Protein AF-A0A1Z9QAM1-F1 (afdb_monomer_lite)

pLDDT: mean 93.15, std 5.29, range [70.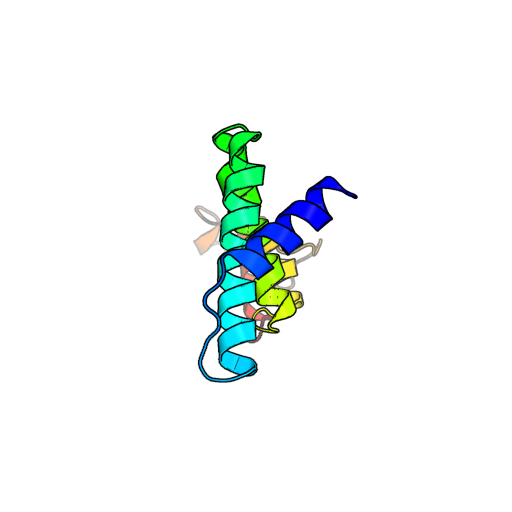0, 98.06]

Radius of gyration: 21.09 Å; chains: 1; bounding box: 45×29×59 Å

Structure (mmCIF, N/CA/C/O backbone):
data_AF-A0A1Z9QAM1-F1
#
_entry.id   AF-A0A1Z9QAM1-F1
#
loop_
_atom_site.group_PDB
_atom_site.id
_atom_site.type_symbol
_atom_site.label_atom_id
_atom_site.label_alt_id
_atom_site.label_comp_id
_atom_site.label_asym_id
_atom_site.label_entity_id
_atom_site.label_seq_id
_atom_site.pdbx_PDB_ins_code
_atom_site.Cartn_x
_atom_site.Cartn_y
_atom_site.Cartn_z
_atom_site.occupancy
_atom_site.B_iso_or_equiv
_atom_site.auth_seq_id
_atom_site.auth_comp_id
_atom_site.auth_asym_id
_atom_site.auth_atom_id
_atom_site.pdbx_PDB_model_num
ATOM 1 N N . MET A 1 1 ? 5.163 -2.483 23.225 1.00 70.00 1 MET A N 1
ATOM 2 C CA . MET A 1 1 ? 3.958 -3.083 22.602 1.00 70.00 1 MET A CA 1
ATOM 3 C C . MET A 1 1 ? 2.657 -2.725 23.326 1.00 70.00 1 MET A C 1
ATOM 5 O O . MET A 1 1 ? 1.609 -2.812 22.706 1.00 70.00 1 MET A O 1
ATOM 9 N N . GLU A 1 2 ? 2.697 -2.279 24.587 1.00 92.75 2 GLU A N 1
ATOM 10 C CA . GLU A 1 2 ? 1.506 -1.944 25.390 1.00 92.75 2 GLU A CA 1
ATOM 11 C C . GLU A 1 2 ? 0.562 -0.919 24.736 1.00 92.75 2 GLU A C 1
ATOM 13 O O . GLU A 1 2 ? -0.634 -1.169 24.647 1.00 92.75 2 GLU A O 1
ATOM 18 N N . TRP A 1 3 ? 1.094 0.160 24.149 1.00 93.38 3 TRP A N 1
ATOM 19 C CA . TRP A 1 3 ? 0.295 1.141 23.395 1.00 93.38 3 TRP A CA 1
ATOM 20 C C . TRP A 1 3 ? -0.584 0.506 22.306 1.00 93.38 3 TRP A C 1
ATOM 22 O O . TRP A 1 3 ? -1.750 0.857 22.154 1.00 93.38 3 TRP A O 1
ATOM 32 N N . PHE A 1 4 ? -0.039 -0.452 21.557 1.00 93.00 4 PHE A N 1
ATOM 33 C CA . PHE A 1 4 ? -0.766 -1.107 20.473 1.00 93.00 4 PHE A CA 1
ATOM 34 C C . PHE A 1 4 ? -1.884 -2.012 21.010 1.00 93.00 4 PHE A C 1
ATOM 36 O O . PHE A 1 4 ? -2.978 -2.054 20.450 1.00 93.00 4 PHE A O 1
ATOM 43 N N . ILE A 1 5 ? -1.637 -2.680 22.143 1.00 95.25 5 ILE A N 1
ATOM 44 C CA . ILE A 1 5 ? -2.646 -3.477 22.854 1.00 95.25 5 ILE A CA 1
ATOM 45 C C . ILE A 1 5 ? -3.796 -2.582 23.338 1.00 95.25 5 ILE A C 1
ATOM 47 O O . ILE A 1 5 ? -4.959 -2.976 23.239 1.00 95.25 5 ILE A O 1
ATOM 51 N N . GLU A 1 6 ? -3.507 -1.363 23.797 1.00 95.75 6 GLU A N 1
ATOM 52 C CA . GLU A 1 6 ? -4.548 -0.407 24.191 1.00 95.75 6 GLU A CA 1
ATOM 53 C C . GLU A 1 6 ? -5.447 0.011 23.023 1.00 95.75 6 GLU A C 1
ATOM 55 O O . GLU A 1 6 ? -6.661 0.133 23.201 1.00 95.75 6 GLU A O 1
ATOM 60 N N . LEU A 1 7 ? -4.910 0.146 21.805 1.00 95.50 7 LEU A N 1
ATOM 61 C CA . LEU A 1 7 ? -5.742 0.404 20.623 1.00 95.50 7 LEU A CA 1
ATOM 62 C C . LEU A 1 7 ? -6.714 -0.748 20.350 1.00 95.50 7 LEU A C 1
ATOM 64 O O . LEU A 1 7 ? -7.880 -0.502 20.037 1.00 95.50 7 LEU A O 1
ATOM 68 N N . PHE A 1 8 ? -6.261 -1.994 20.512 1.00 95.31 8 PHE A N 1
ATOM 69 C CA . PHE A 1 8 ? -7.127 -3.168 20.389 1.00 95.31 8 PHE A CA 1
ATOM 70 C C . PHE A 1 8 ? -8.213 -3.187 21.461 1.00 95.31 8 PHE A C 1
ATOM 72 O O . PHE A 1 8 ? -9.386 -3.371 21.141 1.00 95.31 8 PHE A O 1
ATOM 79 N N . ARG A 1 9 ? -7.855 -2.942 22.727 1.00 96.62 9 ARG A N 1
ATOM 80 C CA . ARG A 1 9 ? -8.825 -2.842 23.830 1.00 96.62 9 ARG A CA 1
ATOM 81 C C . ARG A 1 9 ? -9.861 -1.755 23.563 1.00 96.62 9 ARG A C 1
ATOM 83 O O . ARG A 1 9 ? -11.051 -1.973 23.793 1.00 96.62 9 ARG A O 1
ATOM 90 N N . MET A 1 10 ? -9.426 -0.606 23.047 1.00 96.19 10 MET A N 1
ATOM 91 C CA . MET A 1 10 ? -10.318 0.480 22.661 1.00 96.19 10 MET A CA 1
ATOM 92 C C . MET A 1 10 ? -11.265 0.044 21.540 1.00 96.19 10 MET A C 1
ATOM 94 O O . MET A 1 10 ? -12.474 0.173 21.709 1.00 96.19 10 MET A O 1
ATOM 98 N N . ALA A 1 11 ? -10.753 -0.556 20.462 1.00 96.88 11 ALA A N 1
ATOM 99 C CA . ALA A 1 11 ? -11.576 -1.045 19.357 1.00 96.88 11 ALA A CA 1
ATOM 100 C C . ALA A 1 11 ? -12.609 -2.089 19.810 1.00 96.88 11 ALA A C 1
ATOM 102 O O . ALA A 1 11 ? -13.777 -1.988 19.444 1.00 96.88 11 ALA A O 1
ATOM 103 N N . ILE A 1 12 ? -12.219 -3.035 20.672 1.00 96.81 12 ILE A N 1
ATOM 104 C CA . ILE A 1 12 ? -13.128 -4.044 21.238 1.00 96.81 12 ILE A CA 1
ATOM 105 C C . ILE A 1 12 ? -14.274 -3.391 22.015 1.00 96.81 12 ILE A C 1
ATOM 107 O O . ILE A 1 12 ? -15.424 -3.821 21.905 1.00 96.81 12 ILE A O 1
ATOM 111 N N . ARG A 1 13 ? -13.979 -2.348 22.795 1.00 96.88 13 ARG A N 1
ATOM 112 C CA . ARG A 1 13 ? -14.983 -1.642 23.598 1.00 96.88 13 ARG A CA 1
ATOM 113 C C . ARG A 1 13 ? -15.933 -0.790 22.760 1.00 96.88 13 ARG A C 1
ATOM 115 O O . ARG A 1 13 ? -17.099 -0.688 23.126 1.00 96.88 13 ARG A O 1
ATOM 122 N N . THR A 1 14 ? -15.436 -0.149 21.704 1.00 96.50 14 THR A N 1
ATOM 123 C CA . THR A 1 14 ? -16.191 0.863 20.945 1.00 96.50 14 THR A CA 1
ATOM 124 C C . THR A 1 14 ? -16.864 0.332 19.687 1.00 96.50 14 THR A C 1
ATOM 126 O O . THR A 1 14 ? -17.807 0.960 19.221 1.00 96.50 14 THR A O 1
ATOM 129 N N . ALA A 1 15 ? -16.378 -0.768 19.107 1.00 97.44 15 ALA A N 1
ATOM 130 C CA . ALA A 1 15 ? -16.990 -1.355 17.919 1.00 97.44 15 ALA A CA 1
ATOM 131 C C . ALA A 1 15 ? -18.429 -1.808 18.209 1.00 97.44 15 ALA A C 1
ATOM 133 O O . ALA A 1 15 ? -18.734 -2.236 19.328 1.00 97.44 15 ALA A O 1
ATOM 134 N N . ASP A 1 16 ? -19.284 -1.788 17.189 1.00 96.25 16 ASP A N 1
ATOM 135 C CA . ASP A 1 16 ? -20.648 -2.316 17.270 1.00 96.25 16 ASP A CA 1
ATOM 136 C C . ASP A 1 16 ? -20.626 -3.839 17.483 1.00 96.25 16 ASP A C 1
ATOM 138 O O . ASP A 1 16 ? -19.823 -4.562 16.880 1.00 96.25 16 ASP A O 1
ATOM 142 N N . LYS A 1 17 ? -21.457 -4.326 18.410 1.00 94.38 17 LYS A N 1
ATOM 143 C CA . LYS A 1 17 ? -21.519 -5.739 18.794 1.00 94.38 17 LYS A CA 1
ATOM 144 C C . LYS A 1 17 ? -22.016 -6.647 17.667 1.00 94.38 17 LYS A C 1
ATOM 146 O O . LYS A 1 17 ? -21.627 -7.810 17.689 1.00 94.38 17 LYS A O 1
ATOM 151 N N . GLY A 1 18 ? -22.779 -6.128 16.701 1.00 94.06 18 GLY A N 1
ATOM 152 C CA . GLY A 1 18 ? -23.378 -6.924 15.626 1.00 94.06 18 GLY A CA 1
ATOM 153 C C . GLY A 1 18 ? -24.376 -7.974 16.136 1.00 94.06 18 GLY A C 1
ATOM 154 O O . GLY A 1 18 ? -24.518 -8.198 17.342 1.00 94.06 18 GLY A O 1
ATOM 155 N N . ALA A 1 19 ? -25.082 -8.627 15.215 1.00 95.00 19 ALA A N 1
ATOM 156 C CA . ALA A 1 19 ? -26.031 -9.694 15.530 1.00 95.00 19 ALA A CA 1
ATOM 1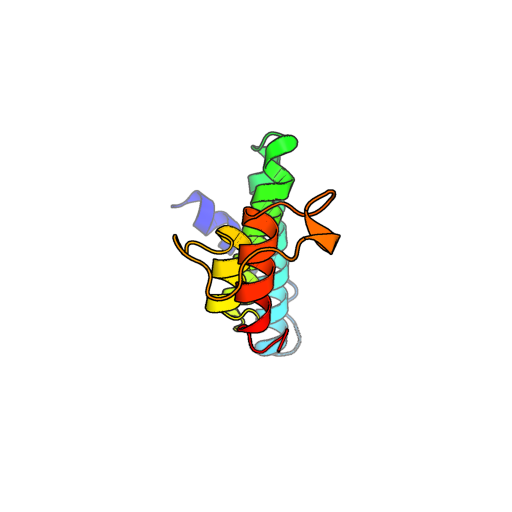57 C C . ALA A 1 19 ? -25.369 -11.081 15.598 1.00 95.00 19 ALA A C 1
ATOM 159 O O . ALA A 1 19 ? -25.865 -11.977 16.282 1.00 95.00 19 ALA A O 1
ATOM 160 N N . ASN A 1 20 ? -24.254 -11.269 14.892 1.00 97.06 20 ASN A N 1
ATOM 161 C CA . ASN A 1 20 ? -23.510 -12.524 14.833 1.00 97.06 20 ASN A CA 1
ATOM 162 C C . ASN A 1 20 ? -21.991 -12.285 14.841 1.00 97.06 20 ASN A C 1
ATOM 164 O O . ASN A 1 20 ? -21.515 -11.148 14.838 1.00 97.06 20 ASN A O 1
ATOM 168 N N . LEU A 1 21 ? -21.228 -13.380 14.890 1.00 95.94 21 LEU A N 1
ATOM 169 C CA . LEU A 1 21 ? -19.772 -13.331 14.990 1.00 95.94 21 LEU A CA 1
ATOM 170 C C . LEU A 1 21 ? -19.121 -12.655 13.776 1.00 95.94 21 LEU A C 1
ATOM 172 O O . LEU A 1 21 ? -18.234 -11.828 13.963 1.00 95.94 21 LEU A O 1
ATOM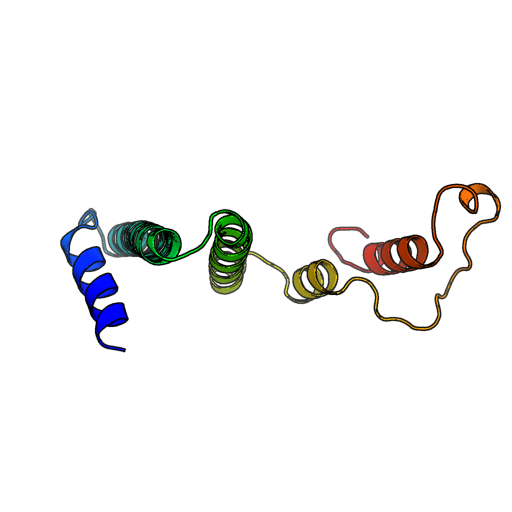 176 N N . ASP A 1 22 ? -19.564 -12.966 12.561 1.00 96.88 22 ASP A N 1
ATOM 177 C CA . ASP A 1 22 ? -18.950 -12.443 11.336 1.00 96.88 22 ASP A CA 1
ATOM 178 C C . ASP A 1 22 ? -19.144 -10.929 11.216 1.00 96.88 22 ASP A C 1
ATOM 180 O O . ASP A 1 22 ? -18.194 -10.181 10.974 1.00 96.88 22 ASP A O 1
ATOM 184 N N . GLU A 1 23 ? -20.360 -10.456 11.491 1.00 97.38 23 GLU A N 1
ATOM 185 C CA . GLU A 1 23 ? -20.677 -9.030 11.535 1.00 97.38 23 GLU A CA 1
ATOM 186 C C . GLU A 1 23 ? -19.848 -8.313 12.612 1.00 97.38 23 GLU A C 1
ATOM 188 O O . GLU A 1 23 ? -19.251 -7.261 12.364 1.00 97.38 23 GLU A O 1
ATOM 193 N N . ARG A 1 24 ? -19.717 -8.923 13.798 1.00 97.06 24 ARG A N 1
ATOM 194 C CA . ARG A 1 24 ? -18.875 -8.396 14.876 1.00 97.06 24 ARG A CA 1
ATOM 195 C C . ARG A 1 24 ? -17.408 -8.289 14.461 1.00 97.06 24 ARG A C 1
ATOM 197 O O . ARG A 1 24 ? -16.768 -7.283 14.772 1.00 97.06 24 ARG A O 1
ATOM 204 N N . LEU A 1 25 ? -16.859 -9.296 13.784 1.00 96.69 25 LEU A N 1
ATOM 205 C CA . LEU A 1 25 ? -15.479 -9.272 13.293 1.00 96.69 25 LEU A CA 1
ATOM 206 C C . LEU A 1 25 ? -15.280 -8.161 12.253 1.00 96.69 25 LEU A C 1
ATOM 208 O O . LEU A 1 25 ? -14.303 -7.415 12.343 1.00 96.69 25 LEU A O 1
ATOM 212 N N . GLY A 1 26 ? -16.239 -7.976 11.341 1.00 96.75 26 GLY A N 1
ATOM 213 C CA . GLY A 1 26 ? -16.243 -6.860 10.392 1.00 96.75 26 GLY A CA 1
ATOM 214 C C . GLY A 1 26 ? -16.226 -5.496 11.091 1.00 96.75 26 GLY A C 1
ATOM 215 O O . GLY A 1 26 ? -15.376 -4.647 10.799 1.00 96.75 26 GLY A O 1
ATOM 216 N N . HIS A 1 27 ? -17.101 -5.300 12.082 1.00 97.81 27 HIS A N 1
ATOM 217 C CA . HIS A 1 27 ? -17.144 -4.072 12.880 1.00 97.81 27 HIS A CA 1
ATOM 218 C C . HIS A 1 27 ? -15.844 -3.822 13.651 1.00 97.81 27 HIS A C 1
ATOM 220 O O . HIS A 1 27 ? -15.363 -2.685 13.689 1.00 97.81 27 HIS A O 1
ATOM 226 N N . LEU A 1 28 ? -15.250 -4.863 14.243 1.00 97.88 28 LEU A N 1
ATOM 227 C CA . LEU A 1 28 ? -13.966 -4.767 14.939 1.00 97.88 28 LEU A CA 1
ATOM 228 C C . LEU A 1 28 ? -12.845 -4.339 13.992 1.00 97.88 28 LEU A C 1
ATOM 230 O O . LEU A 1 28 ? -12.125 -3.393 14.312 1.00 97.88 28 LEU A O 1
ATOM 234 N N . ASN A 1 29 ? -12.731 -4.971 12.822 1.00 96.56 29 ASN A N 1
ATOM 235 C CA . ASN A 1 29 ? -11.697 -4.659 11.835 1.00 96.56 29 ASN A CA 1
ATOM 236 C C . ASN A 1 29 ? -11.816 -3.219 11.320 1.00 96.56 29 ASN A C 1
ATOM 238 O O . ASN A 1 29 ? -10.822 -2.486 11.298 1.00 96.56 29 ASN A O 1
ATOM 242 N N . SER A 1 30 ? -13.030 -2.778 10.979 1.00 96.81 30 SER A N 1
ATOM 243 C CA . SER A 1 30 ? -13.288 -1.409 10.513 1.00 96.81 30 SER A CA 1
ATOM 244 C C . SER A 1 30 ? -12.986 -0.364 11.599 1.00 96.81 30 SER A C 1
ATOM 246 O O . SER A 1 30 ? -12.271 0.623 11.371 1.00 96.81 30 SER A O 1
ATOM 248 N N . THR A 1 31 ? -13.451 -0.618 12.827 1.00 97.88 31 THR A N 1
ATOM 249 C CA . THR A 1 31 ? -13.232 0.275 13.974 1.00 97.88 31 THR A CA 1
ATOM 250 C C . THR A 1 31 ? -11.750 0.365 14.327 1.00 97.88 31 THR A C 1
ATOM 252 O O . THR A 1 31 ? -11.223 1.466 14.501 1.00 97.88 31 THR A O 1
ATOM 255 N N . PHE A 1 32 ? -11.056 -0.774 14.403 1.00 97.69 32 PHE A N 1
ATOM 256 C CA . PHE A 1 32 ? -9.630 -0.822 14.708 1.00 97.69 32 PHE A CA 1
ATOM 257 C C . PHE A 1 32 ? -8.803 -0.107 13.640 1.00 97.69 32 PHE A C 1
ATOM 259 O O . PHE A 1 32 ? -7.970 0.727 13.986 1.00 97.69 32 PHE A O 1
ATOM 266 N N . THR A 1 33 ? -9.082 -0.353 12.356 1.00 97.69 33 THR A N 1
ATOM 267 C CA . THR A 1 33 ? -8.420 0.330 11.232 1.00 97.69 33 THR A CA 1
ATOM 268 C C . THR A 1 33 ? -8.549 1.848 11.354 1.00 97.69 33 THR A C 1
ATOM 270 O O . THR A 1 33 ? -7.555 2.572 11.274 1.00 97.69 33 THR A O 1
ATOM 273 N N . THR A 1 34 ? -9.756 2.340 11.651 1.00 97.25 34 THR A N 1
ATOM 274 C CA . THR A 1 34 ? -10.017 3.775 11.842 1.00 97.25 34 THR A CA 1
ATOM 275 C C . THR A 1 34 ? -9.271 4.340 13.052 1.00 97.25 34 THR A C 1
ATOM 277 O O . THR A 1 34 ? -8.683 5.424 12.982 1.00 97.25 34 THR A O 1
ATOM 280 N N . ILE A 1 35 ? -9.289 3.620 14.176 1.00 97.25 35 ILE A N 1
ATOM 281 C CA . ILE A 1 35 ? -8.585 4.002 15.403 1.00 97.25 35 ILE A CA 1
ATOM 282 C C . ILE A 1 35 ? -7.081 4.086 15.154 1.00 97.25 35 ILE A C 1
ATOM 284 O O . ILE A 1 35 ? -6.463 5.090 15.517 1.00 97.25 35 ILE A O 1
ATOM 288 N N . LEU A 1 36 ? -6.500 3.058 14.540 1.00 96.94 36 LEU A N 1
ATOM 289 C CA . LEU A 1 36 ? -5.077 2.983 14.249 1.00 96.94 36 LEU A CA 1
ATOM 290 C C . LEU A 1 36 ? -4.663 4.137 13.338 1.00 96.94 36 LEU A C 1
ATOM 292 O O . LEU A 1 36 ? -3.746 4.882 13.687 1.00 96.94 36 LEU A O 1
ATOM 296 N N . TYR A 1 37 ? -5.397 4.344 12.240 1.00 97.44 37 TYR A N 1
ATOM 297 C CA . TYR A 1 37 ? -5.134 5.431 11.303 1.00 97.44 37 TYR A CA 1
ATOM 298 C C . TYR A 1 37 ? -5.116 6.794 12.003 1.00 97.44 37 TYR A C 1
ATOM 300 O O . TYR A 1 37 ? -4.132 7.531 11.933 1.00 97.44 37 TYR A O 1
ATOM 308 N N . ARG A 1 38 ? -6.174 7.108 12.763 1.00 96.50 38 ARG A N 1
ATOM 309 C CA . ARG A 1 38 ? -6.291 8.389 13.475 1.00 96.50 38 ARG A CA 1
ATOM 310 C C . ARG A 1 38 ? -5.193 8.588 14.516 1.00 96.50 38 ARG A C 1
ATOM 312 O O . ARG A 1 38 ? -4.719 9.708 14.675 1.00 96.50 38 ARG A O 1
ATOM 319 N N . ASN A 1 39 ? -4.813 7.542 15.249 1.00 95.81 39 ASN A N 1
ATOM 320 C CA . ASN A 1 39 ? -3.781 7.659 16.279 1.00 95.81 39 ASN A CA 1
ATOM 321 C C . ASN A 1 39 ? -2.393 7.876 15.677 1.00 95.81 39 ASN A C 1
ATOM 323 O O . ASN A 1 39 ? -1.668 8.737 16.161 1.00 95.81 39 ASN A O 1
ATOM 327 N N . VAL A 1 40 ? -2.051 7.171 14.598 1.00 96.31 40 VAL A N 1
ATOM 328 C CA . VAL A 1 40 ? -0.761 7.356 13.923 1.00 96.31 40 VAL A CA 1
ATOM 329 C C . VAL A 1 40 ? -0.702 8.720 13.226 1.00 96.31 40 VAL A C 1
ATOM 331 O O . VAL A 1 40 ? 0.249 9.471 13.429 1.00 96.31 40 VAL A O 1
ATOM 334 N N . CYS A 1 41 ? -1.746 9.116 12.488 1.00 96.62 41 CYS A N 1
ATOM 335 C CA . CYS A 1 41 ? -1.767 10.395 11.771 1.00 96.62 41 CYS A CA 1
ATOM 336 C C . CYS A 1 41 ? -1.719 11.638 12.675 1.00 96.62 41 CYS A C 1
ATOM 338 O O . CYS A 1 41 ? -1.378 12.710 12.183 1.00 96.62 41 CYS A O 1
ATOM 340 N N . ARG A 1 42 ? -2.028 11.533 13.976 1.00 95.62 42 ARG A N 1
ATOM 341 C CA . ARG A 1 42 ? -1.837 12.640 14.936 1.00 95.62 42 ARG A CA 1
ATOM 342 C C . ARG A 1 42 ? -0.366 12.971 15.186 1.00 95.62 42 ARG A C 1
ATOM 344 O O . ARG A 1 42 ? -0.065 14.103 15.545 1.00 95.62 42 ARG A O 1
ATOM 351 N N . SER A 1 43 ? 0.522 11.997 15.009 1.00 95.69 43 SER A N 1
ATOM 352 C CA . SER A 1 43 ? 1.960 12.133 15.266 1.00 95.69 43 SER A CA 1
ATOM 353 C C . SER A 1 43 ? 2.795 12.218 13.985 1.00 95.69 43 SER A C 1
ATOM 355 O O . SER A 1 43 ? 4.010 12.369 14.069 1.00 95.69 43 SER A O 1
ATOM 357 N N . LEU A 1 44 ? 2.165 12.122 12.810 1.00 97.00 44 LEU A N 1
ATOM 358 C CA . LEU A 1 44 ? 2.828 12.246 11.511 1.00 97.00 44 LEU A CA 1
ATOM 359 C C . LEU A 1 44 ? 2.732 13.669 10.956 1.00 97.00 44 LEU A C 1
ATOM 361 O O . LEU A 1 44 ? 1.717 14.350 11.119 1.00 97.00 44 LEU A O 1
ATOM 365 N N . PHE A 1 45 ? 3.757 14.077 10.206 1.00 97.50 45 PHE A N 1
ATOM 366 C CA . PHE A 1 45 ? 3.670 15.259 9.351 1.00 97.50 45 PHE A CA 1
ATOM 367 C C . PHE A 1 45 ? 2.663 15.030 8.220 1.00 97.50 45 PHE A C 1
ATOM 369 O O . PHE A 1 45 ? 2.503 13.909 7.739 1.00 97.50 45 PHE A O 1
ATOM 376 N N . GLU A 1 46 ? 2.019 16.101 7.749 1.00 97.19 46 GLU A N 1
ATOM 377 C CA . GLU A 1 46 ? 0.992 16.027 6.697 1.00 97.19 46 GLU A CA 1
ATOM 378 C C . GLU A 1 46 ? 1.485 15.290 5.443 1.00 97.19 46 GLU A C 1
ATOM 380 O O . GLU A 1 46 ? 0.805 14.397 4.941 1.00 97.19 46 GLU A O 1
ATOM 385 N N . LYS A 1 47 ? 2.721 15.583 5.011 1.00 97.31 47 LYS A N 1
ATOM 386 C CA . LYS A 1 47 ? 3.364 14.955 3.846 1.00 97.31 47 LYS A CA 1
ATOM 387 C C . LYS A 1 47 ? 3.482 13.426 3.941 1.00 97.31 47 LYS A C 1
ATOM 389 O O . LYS A 1 47 ? 3.531 12.759 2.916 1.00 97.31 47 LYS A O 1
ATOM 394 N N . ASP A 1 48 ? 3.518 12.873 5.154 1.00 97.75 48 ASP A N 1
ATOM 395 C CA . ASP A 1 48 ? 3.736 11.442 5.392 1.00 97.75 48 ASP A CA 1
ATOM 396 C C . ASP A 1 48 ? 2.412 10.670 5.554 1.00 97.75 48 ASP A C 1
ATOM 398 O O . ASP A 1 48 ? 2.390 9.440 5.474 1.00 97.75 48 ASP A O 1
ATOM 402 N N . LYS A 1 49 ? 1.283 11.370 5.742 1.00 97.69 49 LYS A N 1
ATOM 403 C CA . LYS A 1 49 ? -0.029 10.740 5.966 1.00 97.69 49 LYS A CA 1
ATOM 404 C C . LYS A 1 49 ? -0.516 9.955 4.753 1.00 97.69 49 LYS A C 1
ATOM 406 O O . LYS A 1 49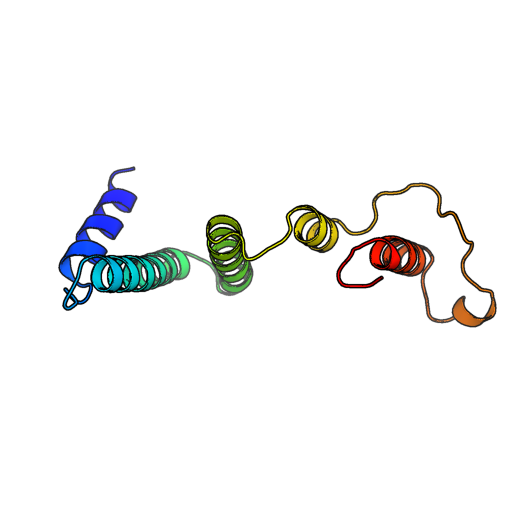 ? -1.075 8.874 4.929 1.00 97.69 49 LYS A O 1
ATOM 411 N N . LEU A 1 50 ? -0.285 10.465 3.541 1.00 97.81 50 LEU A N 1
ATOM 412 C CA . LEU A 1 50 ? -0.687 9.776 2.312 1.00 97.81 50 LEU A CA 1
ATOM 413 C C . LEU A 1 50 ? 0.058 8.447 2.155 1.00 97.81 50 LEU A C 1
ATOM 415 O O . LEU A 1 50 ? -0.574 7.422 1.912 1.00 97.81 50 LEU A O 1
ATOM 419 N N . LEU A 1 51 ? 1.378 8.452 2.368 1.00 97.19 51 LEU A N 1
ATOM 420 C CA . LEU A 1 51 ? 2.190 7.238 2.311 1.00 97.19 51 LEU A CA 1
ATOM 421 C C . LEU A 1 51 ? 1.729 6.216 3.354 1.00 97.19 51 LEU A C 1
ATOM 423 O O . LEU A 1 51 ? 1.561 5.042 3.038 1.00 97.19 51 LEU A O 1
ATOM 427 N N . PHE A 1 52 ? 1.475 6.653 4.589 1.00 98.06 52 PHE A N 1
ATOM 428 C CA . PHE A 1 52 ? 0.969 5.758 5.624 1.00 98.06 52 PHE A CA 1
ATOM 429 C C . PHE A 1 52 ? -0.418 5.185 5.285 1.00 98.06 52 PHE A C 1
ATOM 431 O O . PHE A 1 52 ? -0.625 3.983 5.440 1.00 98.06 52 PHE A O 1
ATOM 438 N N . SER A 1 53 ? -1.342 6.009 4.779 1.00 97.75 53 SER A N 1
ATOM 439 C CA . SER A 1 53 ? -2.666 5.561 4.322 1.00 97.75 53 SER A CA 1
ATOM 440 C C . SER A 1 53 ? -2.553 4.506 3.219 1.00 97.75 53 SER A C 1
ATOM 442 O O . SER A 1 53 ? -3.172 3.445 3.300 1.00 97.75 53 SER A O 1
ATOM 444 N N . PHE A 1 54 ? -1.688 4.760 2.232 1.00 97.31 54 PHE A N 1
ATOM 445 C CA . PHE A 1 54 ? -1.396 3.825 1.152 1.00 97.31 54 PHE A CA 1
ATOM 446 C C . PHE A 1 54 ? -0.857 2.487 1.682 1.00 97.31 54 PHE A C 1
ATOM 448 O O . PHE A 1 54 ? -1.359 1.429 1.304 1.00 97.31 54 PHE A O 1
ATOM 455 N N . LEU A 1 55 ? 0.112 2.515 2.603 1.00 97.12 55 LEU A N 1
ATOM 456 C CA . LEU A 1 55 ? 0.673 1.305 3.211 1.00 97.12 55 LEU A CA 1
ATOM 457 C C . LEU A 1 55 ? -0.368 0.531 4.028 1.00 97.12 55 LEU A C 1
ATOM 459 O O . LEU A 1 55 ? -0.432 -0.691 3.916 1.00 97.12 55 LEU A O 1
ATOM 463 N N . LEU A 1 56 ? -1.183 1.221 4.832 1.00 97.62 56 LEU A N 1
ATOM 464 C CA . LEU A 1 56 ? -2.237 0.595 5.631 1.00 97.62 56 LEU A CA 1
ATOM 465 C C . LEU A 1 56 ? -3.263 -0.103 4.731 1.00 97.62 56 LEU A C 1
ATOM 467 O O . LEU A 1 56 ? -3.551 -1.278 4.943 1.00 97.62 56 LEU A O 1
ATOM 471 N N . CYS A 1 57 ? -3.750 0.596 3.704 1.00 97.06 57 CYS A N 1
ATOM 472 C CA . CYS A 1 57 ? -4.682 0.050 2.720 1.00 97.06 57 CYS A CA 1
ATOM 473 C C . CYS A 1 57 ? -4.088 -1.177 2.013 1.00 97.06 57 CYS A C 1
ATOM 475 O O . CYS A 1 57 ? -4.665 -2.259 2.057 1.00 97.06 57 CYS A O 1
ATOM 477 N N . THR A 1 58 ? -2.873 -1.043 1.472 1.00 97.06 58 THR A N 1
ATOM 478 C CA . THR A 1 58 ? -2.176 -2.132 0.773 1.00 97.06 58 THR A CA 1
ATOM 479 C C . THR A 1 58 ? -2.016 -3.362 1.667 1.00 97.06 58 THR A C 1
ATOM 481 O O . THR A 1 58 ? -2.251 -4.483 1.229 1.00 97.06 58 THR A O 1
ATOM 484 N N . LYS A 1 59 ? -1.642 -3.183 2.942 1.00 95.62 59 LYS A N 1
ATOM 485 C CA . LYS A 1 59 ? -1.491 -4.301 3.886 1.00 95.62 59 LYS A CA 1
ATOM 486 C C . LYS A 1 59 ? -2.815 -5.004 4.181 1.00 95.62 59 LYS A C 1
ATOM 488 O O . LYS A 1 59 ? -2.805 -6.225 4.300 1.00 95.62 59 LYS A O 1
ATOM 493 N N . ILE A 1 60 ? -3.917 -4.260 4.281 1.00 96.50 60 ILE A N 1
ATOM 494 C CA . ILE A 1 60 ? -5.259 -4.831 4.458 1.00 96.50 60 ILE A CA 1
ATOM 495 C C . ILE A 1 60 ? -5.653 -5.638 3.219 1.00 96.50 60 ILE A C 1
ATOM 497 O O . ILE A 1 60 ? -6.002 -6.805 3.348 1.00 96.50 60 ILE A O 1
ATOM 501 N N . MET A 1 61 ? -5.515 -5.063 2.023 1.00 96.62 61 MET A N 1
ATOM 502 C CA . MET A 1 61 ? -5.872 -5.745 0.776 1.00 96.62 61 MET A CA 1
ATOM 503 C C . MET A 1 61 ? -5.027 -7.008 0.540 1.00 96.62 61 MET A C 1
ATOM 505 O O . MET A 1 61 ? -5.555 -8.044 0.149 1.00 96.62 61 MET A O 1
ATOM 509 N N . VAL A 1 62 ? -3.723 -6.969 0.848 1.00 95.31 62 VAL A N 1
ATOM 510 C CA . VAL A 1 62 ? -2.855 -8.162 0.801 1.00 95.31 62 VAL A CA 1
ATOM 511 C C . VAL A 1 62 ? -3.334 -9.236 1.782 1.00 95.31 62 VAL A C 1
ATOM 513 O O . VAL A 1 62 ? -3.366 -10.410 1.424 1.00 95.31 62 VAL A O 1
ATOM 516 N N . ALA A 1 63 ? -3.717 -8.857 3.005 1.00 94.06 63 ALA A N 1
ATOM 517 C CA . ALA A 1 63 ? -4.236 -9.803 3.995 1.00 94.06 63 ALA A CA 1
ATOM 518 C C . ALA A 1 63 ? -5.589 -10.412 3.584 1.00 94.06 63 ALA A C 1
ATOM 520 O O . ALA A 1 63 ? -5.865 -11.557 3.928 1.00 94.06 63 ALA A O 1
ATOM 521 N N . ASN A 1 64 ? -6.396 -9.671 2.822 1.00 95.44 64 ASN A N 1
ATOM 522 C CA . ASN A 1 64 ? -7.661 -10.138 2.257 1.00 95.44 64 ASN A CA 1
ATOM 523 C C . ASN A 1 64 ? -7.499 -10.915 0.939 1.00 95.44 64 ASN A C 1
ATOM 525 O O . ASN A 1 64 ? -8.499 -11.345 0.372 1.00 95.44 64 ASN A O 1
ATOM 529 N N . HIS A 1 65 ? -6.270 -11.098 0.441 1.00 95.12 65 HIS A N 1
ATOM 530 C CA . HIS A 1 65 ? -5.997 -11.701 -0.869 1.00 95.12 65 HIS A CA 1
ATOM 531 C C . HIS A 1 65 ? -6.637 -10.945 -2.051 1.00 95.12 65 HIS A C 1
ATOM 533 O O . HIS A 1 65 ? -6.960 -11.538 -3.076 1.00 95.12 65 HIS A O 1
ATOM 539 N N . GLU A 1 66 ? -6.799 -9.628 -1.918 1.00 95.69 66 GLU A N 1
ATOM 540 C CA . GLU A 1 66 ? -7.377 -8.743 -2.942 1.00 95.69 66 GLU A CA 1
ATOM 541 C C . GLU A 1 66 ? -6.321 -8.154 -3.893 1.00 95.69 66 GLU A C 1
ATOM 543 O O . GLU A 1 66 ? -6.672 -7.497 -4.869 1.00 95.69 66 GLU A O 1
ATOM 548 N N . LEU A 1 67 ? -5.029 -8.354 -3.609 1.00 94.31 67 LEU A N 1
ATOM 549 C CA . LEU A 1 67 ? -3.920 -7.887 -4.443 1.00 94.31 67 LEU A CA 1
ATOM 550 C C . LEU A 1 67 ? -3.007 -9.042 -4.834 1.00 94.31 67 LEU A C 1
ATOM 552 O O . LEU A 1 67 ? -2.548 -9.796 -3.971 1.00 94.31 67 LEU A O 1
ATOM 556 N N . ASP A 1 68 ? -2.679 -9.114 -6.123 1.00 92.62 68 ASP A N 1
ATOM 557 C CA . ASP A 1 68 ? -1.632 -10.000 -6.605 1.00 92.62 68 ASP A CA 1
ATOM 558 C C . ASP A 1 68 ? -0.246 -9.482 -6.190 1.00 92.62 68 ASP A C 1
ATOM 560 O O . ASP A 1 68 ? 0.083 -8.294 -6.269 1.00 92.62 68 ASP A O 1
ATOM 564 N N . SER A 1 69 ? 0.587 -10.401 -5.707 1.00 89.94 69 SER A N 1
ATOM 565 C CA . SER A 1 69 ? 1.907 -10.056 -5.178 1.00 89.94 69 SER A CA 1
ATOM 566 C C . SER A 1 69 ? 2.907 -9.638 -6.260 1.00 89.94 69 SER A C 1
ATOM 568 O O . SER A 1 69 ? 3.778 -8.807 -5.982 1.00 89.94 69 SER A O 1
ATOM 570 N N . ALA A 1 70 ? 2.794 -10.182 -7.476 1.00 90.12 70 ALA A N 1
ATOM 571 C CA . ALA A 1 70 ? 3.648 -9.824 -8.601 1.00 90.12 70 ALA A CA 1
ATOM 572 C C . ALA A 1 70 ? 3.247 -8.455 -9.161 1.00 90.12 70 ALA A C 1
ATOM 574 O O . ALA A 1 70 ? 4.123 -7.618 -9.380 1.00 90.12 70 ALA A O 1
ATOM 575 N N . GLU A 1 71 ? 1.947 -8.183 -9.281 1.00 92.69 71 GLU A N 1
ATOM 576 C CA . GLU A 1 71 ? 1.433 -6.867 -9.681 1.00 92.69 71 GLU A CA 1
ATOM 577 C C . GLU A 1 71 ? 1.820 -5.774 -8.680 1.00 92.69 71 GLU A C 1
ATOM 579 O O . GLU A 1 71 ? 2.338 -4.728 -9.071 1.00 92.69 71 GLU A O 1
ATOM 584 N N . LEU A 1 72 ? 1.660 -6.021 -7.374 1.00 94.00 72 LEU A N 1
ATOM 585 C CA . LEU A 1 72 ? 2.068 -5.059 -6.348 1.00 94.00 72 LEU A CA 1
ATOM 586 C C . LEU A 1 72 ? 3.585 -4.825 -6.359 1.00 94.00 72 LEU A C 1
ATOM 588 O O . LEU A 1 72 ? 4.044 -3.695 -6.182 1.00 94.00 72 LEU A O 1
ATOM 592 N N . ARG A 1 73 ? 4.383 -5.879 -6.566 1.00 91.94 73 ARG A N 1
ATOM 593 C CA . ARG A 1 73 ? 5.838 -5.740 -6.696 1.00 91.94 73 ARG A CA 1
ATOM 594 C C . ARG A 1 73 ? 6.193 -4.871 -7.899 1.00 91.94 73 ARG A C 1
ATOM 596 O O . ARG A 1 73 ? 7.022 -3.973 -7.752 1.00 91.94 73 ARG A O 1
ATOM 603 N N . PHE A 1 74 ? 5.567 -5.127 -9.044 1.00 93.62 74 PHE A N 1
ATOM 604 C CA . PHE A 1 74 ? 5.761 -4.339 -10.253 1.00 93.62 74 PHE A CA 1
ATOM 605 C C . PHE A 1 74 ? 5.357 -2.878 -10.033 1.00 93.62 74 PHE A C 1
ATOM 607 O O . PHE A 1 74 ? 6.137 -1.983 -10.326 1.00 93.62 74 PHE A O 1
ATOM 614 N N . PHE A 1 75 ? 4.211 -2.615 -9.402 1.00 93.38 75 PHE A N 1
ATOM 615 C CA . PHE A 1 75 ? 3.779 -1.257 -9.064 1.00 93.38 75 PHE A CA 1
ATOM 616 C C . PHE A 1 75 ? 4.811 -0.484 -8.221 1.00 93.38 75 PHE A C 1
ATOM 618 O O . PHE A 1 75 ? 4.996 0.717 -8.406 1.00 93.38 75 PHE A O 1
ATOM 625 N N . LEU A 1 76 ? 5.496 -1.159 -7.291 1.00 93.00 76 LEU A N 1
ATOM 626 C CA . LEU A 1 76 ? 6.466 -0.523 -6.394 1.00 93.00 76 LEU A CA 1
ATOM 627 C C . LEU A 1 76 ? 7.858 -0.332 -7.010 1.00 93.00 76 LEU A C 1
ATOM 629 O O . LEU A 1 76 ? 8.573 0.583 -6.601 1.00 93.00 76 LEU A O 1
ATOM 633 N N . GLN A 1 77 ? 8.279 -1.218 -7.913 1.00 91.50 77 GLN A N 1
ATOM 634 C CA . GLN A 1 77 ? 9.663 -1.272 -8.409 1.00 91.50 77 GLN A CA 1
ATOM 635 C C . GLN A 1 77 ? 9.793 -0.941 -9.901 1.00 91.50 77 GLN A C 1
ATOM 637 O O . GLN A 1 77 ? 10.866 -0.507 -10.319 1.00 91.50 77 GLN A O 1
ATOM 642 N N . GLY A 1 78 ? 8.717 -1.092 -10.673 1.00 91.00 78 GLY A N 1
ATOM 643 C CA . GLY A 1 78 ? 8.730 -1.097 -12.134 1.00 91.00 78 GLY A CA 1
ATOM 644 C C . GLY A 1 78 ? 9.412 -2.340 -12.703 1.00 91.00 78 GLY A C 1
ATOM 645 O O . GLY A 1 78 ? 9.643 -3.327 -11.993 1.0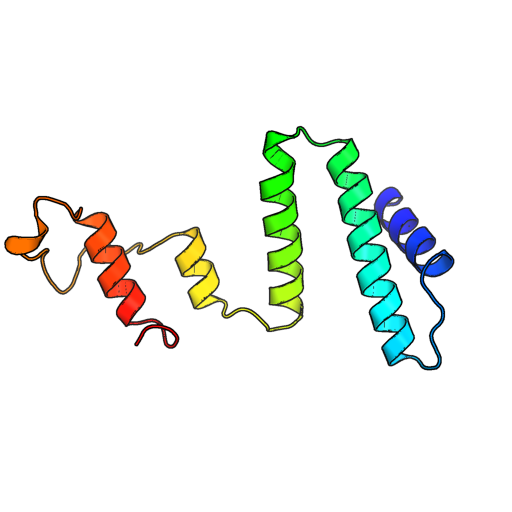0 91.00 78 GLY A O 1
ATOM 646 N N . ASP A 1 79 ? 9.757 -2.274 -13.986 1.00 88.88 79 ASP A N 1
ATOM 647 C CA . ASP A 1 79 ? 10.657 -3.236 -14.603 1.00 88.88 79 ASP A CA 1
ATOM 648 C C . ASP A 1 79 ? 12.078 -3.063 -14.045 1.00 88.88 79 ASP A C 1
ATOM 650 O O . ASP A 1 79 ? 12.603 -1.957 -13.885 1.00 88.88 79 ASP A O 1
ATOM 654 N N . THR A 1 80 ? 12.707 -4.191 -13.735 1.00 86.25 80 THR A N 1
ATOM 655 C CA . THR A 1 80 ? 14.089 -4.255 -13.245 1.00 86.25 80 THR A CA 1
ATOM 656 C C . THR A 1 80 ? 15.024 -4.939 -14.240 1.00 86.25 80 THR A C 1
ATOM 658 O O . THR A 1 80 ? 16.186 -5.181 -13.909 1.00 86.25 80 THR A O 1
ATOM 661 N N . ALA A 1 81 ? 14.533 -5.309 -15.427 1.00 84.31 81 ALA A N 1
ATOM 662 C CA . ALA A 1 81 ? 15.352 -5.904 -16.471 1.00 84.31 81 ALA A CA 1
ATOM 663 C C . ALA A 1 81 ? 16.399 -4.906 -16.995 1.00 84.31 81 ALA A C 1
ATOM 665 O O . ALA A 1 81 ? 16.131 -3.720 -17.174 1.00 84.31 81 ALA A O 1
ATOM 666 N N . LEU A 1 82 ? 17.613 -5.408 -17.235 1.00 75.00 82 LEU A N 1
ATOM 667 C CA . LEU A 1 82 ? 18.723 -4.635 -17.809 1.00 75.00 82 LEU A CA 1
ATOM 668 C C . LEU A 1 82 ? 18.634 -4.536 -19.336 1.00 75.00 82 LEU A C 1
ATOM 670 O O . LEU A 1 82 ? 19.147 -3.586 -19.920 1.00 75.00 82 LEU A O 1
ATOM 674 N N . GLU A 1 83 ? 18.001 -5.521 -19.970 1.00 76.69 83 GLU A N 1
ATOM 675 C CA . GLU A 1 83 ? 17.826 -5.603 -21.415 1.00 76.69 83 GLU A CA 1
ATOM 676 C C . GLU A 1 83 ? 16.366 -5.920 -21.732 1.00 76.69 83 GLU A C 1
ATOM 678 O O . GLU A 1 83 ? 15.736 -6.750 -21.071 1.00 76.69 83 GLU A O 1
ATOM 683 N N . HIS A 1 84 ? 15.836 -5.259 -22.758 1.00 80.25 84 HIS A N 1
ATOM 684 C CA . HIS A 1 84 ? 14.465 -5.445 -23.215 1.00 80.25 84 HIS A CA 1
ATOM 685 C C . HIS A 1 84 ? 14.443 -6.239 -24.522 1.00 80.25 84 HIS A C 1
ATOM 687 O O . HIS A 1 84 ? 15.256 -6.013 -25.416 1.00 80.25 84 HIS A O 1
ATOM 693 N N . GLU A 1 85 ? 13.469 -7.139 -24.658 1.00 79.81 85 GLU A N 1
ATOM 694 C CA . GLU A 1 85 ? 13.320 -8.002 -25.840 1.00 79.81 85 GLU A CA 1
ATOM 695 C C . GLU A 1 85 ? 13.050 -7.212 -27.128 1.00 79.81 85 GLU A C 1
ATOM 697 O O . GLU A 1 85 ? 13.407 -7.654 -28.220 1.00 79.81 85 GLU A O 1
ATOM 702 N N . ARG A 1 86 ? 12.403 -6.044 -27.010 1.00 88.56 86 ARG A N 1
ATOM 703 C CA . ARG A 1 86 ? 12.042 -5.186 -28.142 1.00 88.56 86 ARG A CA 1
ATOM 704 C C . ARG A 1 86 ? 12.617 -3.782 -27.945 1.00 88.56 86 ARG A C 1
ATOM 706 O O . ARG A 1 86 ? 12.350 -3.176 -26.907 1.00 88.56 86 ARG A O 1
ATOM 713 N N . PRO A 1 87 ? 13.346 -3.226 -28.929 1.00 89.12 87 PRO A N 1
ATOM 714 C CA . PRO A 1 87 ? 13.840 -1.857 -28.842 1.00 89.12 87 PRO A CA 1
ATOM 715 C C . PRO A 1 87 ? 12.688 -0.849 -28.914 1.00 89.12 87 PRO A C 1
ATOM 717 O O . PRO A 1 87 ? 11.627 -1.146 -29.472 1.00 89.12 87 PRO A O 1
ATOM 720 N N . LEU A 1 88 ? 12.914 0.354 -28.380 1.00 89.44 88 LEU A N 1
ATOM 721 C CA . LEU A 1 88 ? 11.975 1.467 -28.488 1.00 89.44 88 LEU A CA 1
ATOM 722 C C . LEU A 1 88 ? 11.717 1.801 -29.973 1.00 89.44 88 LEU A C 1
ATOM 724 O O . LEU A 1 88 ? 12.670 2.064 -30.716 1.00 89.44 88 LEU A O 1
ATOM 728 N N . PRO A 1 89 ? 10.454 1.827 -30.439 1.00 91.75 89 PRO A N 1
ATOM 729 C CA . PRO A 1 89 ? 10.150 2.198 -31.814 1.00 91.75 89 PRO A CA 1
ATOM 730 C C . PRO A 1 89 ? 10.580 3.635 -32.123 1.00 91.75 89 PRO A C 1
ATOM 732 O O . PRO A 1 89 ? 10.291 4.556 -31.360 1.00 91.75 89 PRO A O 1
ATOM 735 N N . ALA A 1 90 ? 11.183 3.861 -33.295 1.00 89.50 90 ALA A N 1
ATOM 736 C CA . ALA A 1 90 ? 11.642 5.192 -33.713 1.00 89.50 90 ALA A CA 1
ATOM 737 C C . ALA A 1 90 ? 10.515 6.246 -33.730 1.00 89.50 90 ALA A C 1
ATOM 739 O O . ALA A 1 90 ? 10.755 7.417 -33.451 1.00 89.50 90 ALA A O 1
ATOM 740 N N . ALA A 1 91 ? 9.273 5.825 -33.994 1.00 90.44 91 ALA A N 1
ATOM 741 C CA . ALA A 1 91 ? 8.091 6.687 -33.939 1.00 90.44 91 ALA A CA 1
ATOM 742 C C . ALA A 1 91 ? 7.759 7.194 -32.517 1.00 90.44 91 ALA A C 1
ATOM 744 O O . ALA A 1 91 ? 7.078 8.207 -32.368 1.00 90.44 91 ALA A O 1
ATOM 745 N N . CYS A 1 92 ? 8.232 6.505 -31.475 1.00 89.56 92 CYS A N 1
ATOM 746 C CA . CYS A 1 92 ? 7.981 6.824 -30.068 1.00 89.56 92 CYS A CA 1
ATOM 747 C C . CYS A 1 92 ? 9.152 7.556 -29.393 1.00 89.56 92 CYS A C 1
ATOM 749 O O . CYS A 1 92 ? 8.963 8.147 -28.331 1.00 89.56 92 CYS A O 1
ATOM 751 N N . ALA A 1 93 ? 10.331 7.584 -30.026 1.00 82.50 93 ALA A N 1
ATOM 752 C CA . ALA A 1 93 ? 11.581 8.106 -29.462 1.00 82.50 93 ALA A CA 1
ATOM 753 C C . ALA A 1 93 ? 11.551 9.593 -29.044 1.00 82.50 93 ALA A C 1
ATOM 755 O O . ALA A 1 93 ? 12.449 10.053 -28.347 1.00 82.50 93 ALA A O 1
ATOM 756 N N . GLY A 1 94 ? 10.531 10.357 -29.454 1.00 89.31 94 GLY A N 1
ATOM 757 C CA . GLY A 1 94 ? 10.372 11.769 -29.084 1.00 89.31 94 GLY A CA 1
ATOM 758 C C . GLY A 1 94 ? 9.570 12.031 -27.803 1.00 89.31 94 GLY A C 1
ATOM 759 O O . GLY A 1 94 ? 9.631 13.139 -27.278 1.00 89.31 94 GLY A O 1
ATOM 760 N N . TRP A 1 95 ? 8.802 11.057 -27.310 1.00 93.62 95 TRP A N 1
ATOM 761 C CA . TRP A 1 95 ? 7.900 11.252 -26.163 1.00 93.62 95 TRP A CA 1
ATOM 762 C C . TRP A 1 95 ? 7.935 10.111 -25.144 1.00 93.62 95 TRP A C 1
ATOM 764 O O . TRP A 1 95 ? 7.498 10.302 -24.009 1.00 93.62 95 TRP A O 1
ATOM 774 N N . LEU A 1 96 ? 8.462 8.945 -25.522 1.00 93.62 96 LEU A N 1
ATOM 775 C CA . LEU A 1 96 ? 8.573 7.779 -24.659 1.00 93.62 96 LEU A CA 1
ATOM 776 C C . LEU A 1 96 ? 10.043 7.501 -24.348 1.00 93.62 96 LEU A C 1
ATOM 778 O O . LEU A 1 96 ? 10.869 7.424 -25.253 1.00 93.62 96 LEU A O 1
ATOM 782 N N . SER A 1 97 ? 10.364 7.351 -23.065 1.00 90.94 97 SER A N 1
ATOM 783 C CA . SER A 1 97 ? 11.713 6.975 -22.634 1.00 90.94 97 SER A CA 1
ATOM 784 C C . SER A 1 97 ? 11.933 5.466 -22.757 1.00 90.94 97 SER A C 1
ATOM 786 O O . SER A 1 97 ? 10.978 4.699 -22.620 1.00 90.94 97 SER A O 1
ATOM 788 N N . ASP A 1 98 ? 13.185 5.029 -22.926 1.00 88.62 98 ASP A N 1
ATOM 789 C CA . ASP A 1 98 ? 13.535 3.600 -22.929 1.00 88.62 98 ASP A CA 1
ATOM 790 C C . ASP A 1 98 ? 13.075 2.889 -21.650 1.00 88.62 98 ASP A C 1
ATOM 792 O O . ASP A 1 98 ? 12.544 1.785 -21.717 1.00 88.62 98 ASP A O 1
ATOM 796 N N . LYS A 1 99 ? 13.178 3.558 -20.491 1.00 88.50 99 LYS A N 1
ATOM 797 C CA . LYS A 1 99 ? 12.6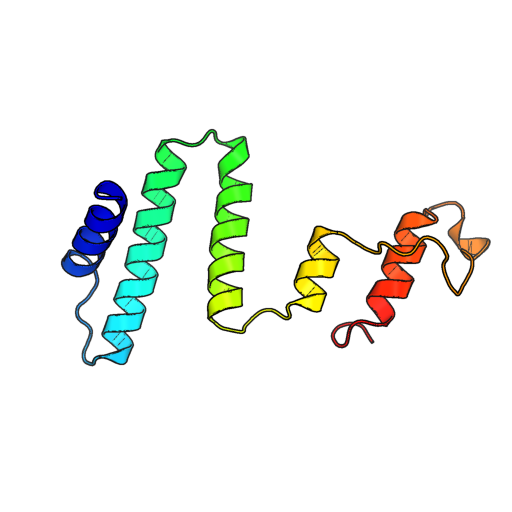77 3.028 -19.215 1.00 88.50 99 LYS A CA 1
ATOM 798 C C . LYS A 1 99 ? 11.169 2.770 -19.262 1.00 88.50 99 LYS A C 1
ATOM 800 O O . LYS A 1 99 ? 10.722 1.680 -18.934 1.00 88.50 99 LYS A O 1
ATOM 805 N N . SER A 1 100 ? 10.389 3.769 -19.676 1.00 90.81 100 SER A N 1
ATOM 806 C CA . SER A 1 100 ? 8.929 3.640 -19.765 1.00 90.81 100 SER A CA 1
ATOM 807 C C . SER A 1 100 ? 8.508 2.597 -20.798 1.00 90.81 100 SER A C 1
ATOM 809 O O . SER A 1 100 ? 7.485 1.945 -20.629 1.00 90.81 100 SER A O 1
ATOM 811 N N . TRP A 1 101 ? 9.286 2.432 -21.868 1.00 91.75 101 TRP A N 1
ATOM 812 C CA . TRP A 1 101 ? 9.076 1.358 -22.829 1.00 91.75 101 TRP A CA 1
ATOM 813 C C . TRP A 1 101 ? 9.336 -0.018 -22.212 1.00 91.75 101 TRP A C 1
ATOM 815 O O . TRP A 1 101 ? 8.503 -0.905 -22.370 1.00 91.75 101 TRP A O 1
ATOM 825 N N . GLY A 1 102 ? 10.418 -0.174 -21.446 1.00 91.50 102 GLY A N 1
ATOM 826 C CA . GLY A 1 102 ? 10.678 -1.369 -20.642 1.00 91.50 102 GLY A CA 1
ATOM 827 C C . GLY A 1 102 ? 9.523 -1.712 -19.702 1.00 91.50 102 GLY A C 1
ATOM 828 O O . GLY A 1 102 ? 8.998 -2.824 -19.750 1.00 91.50 102 GLY A O 1
ATOM 829 N N . ASP A 1 103 ? 9.045 -0.722 -18.943 1.00 92.31 103 ASP A N 1
ATOM 830 C CA . ASP A 1 103 ? 7.883 -0.870 -18.060 1.00 92.31 103 ASP A CA 1
ATOM 831 C C . ASP A 1 103 ? 6.631 -1.328 -18.834 1.00 92.31 103 ASP A C 1
ATOM 833 O O . ASP A 1 103 ? 5.910 -2.200 -18.361 1.00 92.31 103 ASP A O 1
ATOM 837 N N . LEU A 1 104 ? 6.378 -0.804 -20.040 1.00 92.12 104 LEU A N 1
ATOM 838 C CA . LEU A 1 104 ? 5.245 -1.226 -20.878 1.00 92.12 104 LEU A CA 1
ATOM 839 C C . LEU A 1 104 ? 5.378 -2.672 -21.373 1.00 92.12 104 LEU A C 1
ATOM 841 O O . LEU A 1 104 ? 4.399 -3.416 -21.353 1.00 92.12 104 LEU A O 1
ATOM 845 N N . LEU A 1 105 ? 6.576 -3.080 -21.797 1.00 91.75 105 LEU A N 1
ATOM 846 C CA . LEU A 1 105 ? 6.845 -4.460 -22.211 1.00 91.75 105 LEU A CA 1
ATOM 847 C C . LEU A 1 105 ? 6.701 -5.445 -21.048 1.00 91.75 105 LEU A C 1
ATOM 849 O O . LEU A 1 105 ? 6.259 -6.576 -21.241 1.00 91.75 105 LEU A O 1
ATOM 853 N N . ALA A 1 106 ? 7.097 -5.035 -19.844 1.00 90.69 106 ALA A N 1
ATOM 854 C CA . ALA A 1 106 ? 6.914 -5.828 -18.639 1.00 90.69 106 ALA A CA 1
ATOM 855 C C . ALA A 1 106 ? 5.439 -5.876 -18.210 1.00 90.69 106 ALA A C 1
ATOM 857 O O . ALA A 1 106 ? 4.962 -6.937 -17.809 1.00 90.69 106 ALA A O 1
ATOM 858 N N . LEU A 1 107 ? 4.710 -4.764 -18.348 1.00 92.38 107 LEU A N 1
ATOM 859 C CA . LEU A 1 107 ? 3.282 -4.671 -18.048 1.00 92.38 107 LEU A CA 1
ATOM 860 C C . LEU A 1 107 ? 2.457 -5.626 -18.923 1.00 92.38 107 LEU A C 1
ATOM 862 O O . LEU A 1 107 ? 1.604 -6.319 -18.388 1.00 92.38 107 LEU A O 1
ATOM 866 N N . GLU A 1 108 ? 2.765 -5.743 -20.222 1.00 91.75 108 GLU A N 1
ATOM 867 C CA . GLU A 1 108 ? 2.125 -6.699 -21.156 1.00 91.75 108 GLU A CA 1
ATOM 868 C C . GLU A 1 108 ? 2.206 -8.159 -20.673 1.00 91.75 108 GLU A C 1
ATOM 870 O O . GLU A 1 108 ? 1.366 -8.985 -21.015 1.00 91.75 108 GLU A O 1
ATOM 875 N N . LYS A 1 109 ? 3.208 -8.503 -19.855 1.00 88.94 109 LYS A N 1
ATOM 876 C CA . LYS A 1 109 ? 3.385 -9.862 -19.321 1.00 88.94 109 LYS A CA 1
ATOM 877 C C . LYS A 1 109 ? 2.536 -10.134 -18.077 1.00 88.94 109 LYS A C 1
ATOM 879 O O . LYS A 1 109 ? 2.467 -11.285 -17.641 1.00 88.94 109 LYS A O 1
ATOM 884 N N . LEU A 1 110 ? 1.940 -9.107 -17.467 1.00 90.62 110 LEU A N 1
ATOM 885 C CA . LEU A 1 110 ? 1.102 -9.265 -16.281 1.00 90.62 110 LEU A CA 1
ATOM 886 C C . LEU A 1 110 ? -0.318 -9.695 -16.682 1.00 90.62 110 LEU A C 1
ATOM 888 O O . LEU A 1 110 ? -0.898 -9.077 -17.572 1.00 90.62 110 LEU A O 1
ATOM 892 N N . PRO A 1 111 ? -0.925 -10.697 -16.013 1.00 89.50 111 PRO A N 1
ATOM 893 C CA . PRO A 1 111 ? -2.224 -11.248 -16.414 1.00 89.50 111 PRO A CA 1
ATOM 894 C C . PRO A 1 111 ? -3.360 -10.226 -16.528 1.00 89.50 111 PRO A C 1
ATOM 896 O O . PRO A 1 111 ? -4.241 -10.396 -17.364 1.00 89.50 111 PRO A O 1
ATOM 899 N N . ALA A 1 112 ? -3.354 -9.172 -15.708 1.00 88.69 112 ALA A N 1
ATOM 900 C CA . ALA A 1 112 ? -4.368 -8.120 -15.762 1.00 88.69 112 ALA A CA 1
ATOM 901 C C . ALA A 1 112 ? -4.243 -7.178 -16.978 1.00 88.69 112 ALA A C 1
ATOM 903 O O . ALA A 1 112 ? -5.176 -6.424 -17.254 1.00 88.69 112 ALA A O 1
ATOM 904 N N . PHE A 1 113 ? -3.107 -7.200 -17.682 1.00 87.69 113 PHE A N 1
ATOM 905 C CA . PHE A 1 113 ? -2.765 -6.274 -18.769 1.00 87.69 113 PHE A CA 1
ATOM 906 C C . PHE A 1 113 ? -2.374 -6.981 -20.081 1.00 87.69 113 PHE A C 1
ATOM 908 O O . PHE A 1 113 ? -1.973 -6.299 -21.027 1.00 87.69 113 PHE A O 1
ATOM 915 N N . ALA A 1 114 ? -2.475 -8.313 -20.119 1.00 74.31 114 ALA A N 1
ATOM 916 C CA . ALA A 1 114 ? -2.186 -9.159 -21.277 1.00 74.31 114 ALA A CA 1
ATOM 917 C C . ALA A 1 114 ? -3.344 -9.219 -22.288 1.00 74.31 114 ALA A C 1
ATOM 919 O O . ALA A 1 114 ? -4.521 -9.095 -21.872 1.00 74.31 114 ALA A O 1
#

Secondary structure (DSSP, 8-state):
-HHHHHHHHHHHHHS---SSHHHHHHHHHHHHHHHHHHHHHTTS-HHHHHHHHHHHHHHHHHHTT-S-HHHHHHHHH----SS-SSPPPTTTTTT--HHHHHHHHHHTTSTTT-

Sequence (114 aa):
MEWFIELFRMAIRTADKGANLDERLGHLNSTFTTILYRNVCRSLFEKDKLLFSFLLCTKIMVANHELDSAELRFFLQGDTALEHERPLPAACAGWLSDKSWGDLLALEKLPAFA

Foldseek 3Di:
DVVLVVLLVVLLVPFDCDPDDVVNVVSSVVSSLVSVLVVVVVVDDPVCSVVVVVVSVVVVCVVVVNDDPVVVVCVVPADPDPDDPDADDPVCVVPDDRSNVSSVSVQCVDPVND